Protein AF-A0A1Q7N259-F1 (afdb_monomer)

Foldseek 3Di:
DDQDFPDKDQPPQCVDPQQVQLVVLDPDRDGARMKTFSDDDPFKTWIWGALRDPPRFIKIKMKGFQVVVVVVCCCQVPPVVPDPDDDWHWSDKDDDPDGIIITMTGDDDDDDDDPPPD

Structu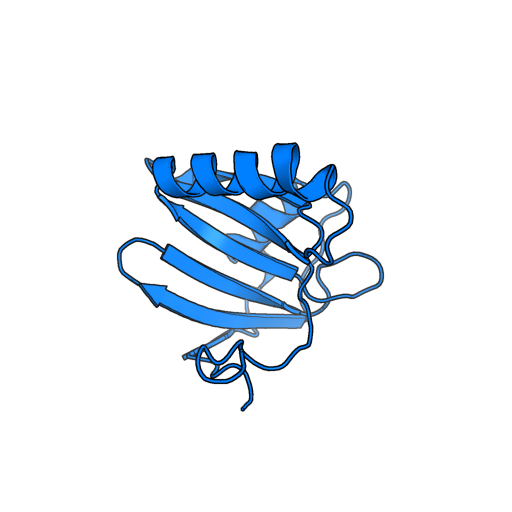re (mmCIF, N/CA/C/O backbone):
data_AF-A0A1Q7N259-F1
#
_entry.id   AF-A0A1Q7N259-F1
#
loop_
_atom_site.group_PDB
_atom_site.id
_atom_site.type_symbol
_atom_site.label_atom_id
_atom_site.label_alt_id
_atom_site.label_comp_id
_atom_site.label_asym_id
_atom_site.label_entity_id
_atom_site.label_seq_id
_atom_site.pdbx_PDB_ins_code
_atom_site.Cartn_x
_atom_site.Cartn_y
_atom_site.Cartn_z
_atom_site.occupancy
_atom_site.B_iso_or_equiv
_atom_site.auth_seq_id
_atom_site.auth_comp_id
_atom_site.auth_asym_id
_atom_site.auth_atom_id
_atom_site.pdbx_PDB_model_num
ATOM 1 N N . MET A 1 1 ? -21.265 8.172 -4.051 1.00 38.56 1 MET A N 1
ATOM 2 C CA . MET A 1 1 ? -20.562 8.549 -5.310 1.00 38.56 1 MET A CA 1
ATOM 3 C C . MET A 1 1 ? -19.358 7.632 -5.467 1.00 38.56 1 MET A C 1
ATOM 5 O O . MET A 1 1 ? -18.629 7.515 -4.489 1.00 38.56 1 MET A O 1
ATOM 9 N N . PRO A 1 2 ? -19.171 6.939 -6.604 1.00 48.59 2 PRO A N 1
ATOM 10 C CA . PRO A 1 2 ? -18.064 5.997 -6.767 1.00 48.59 2 PRO A CA 1
ATOM 11 C C . PRO A 1 2 ? -16.717 6.728 -6.706 1.00 48.59 2 PRO A C 1
ATOM 13 O O . PRO A 1 2 ? -16.615 7.873 -7.154 1.00 48.59 2 PRO A O 1
ATOM 16 N N . GLU A 1 3 ? -15.692 6.072 -6.155 1.00 58.62 3 GLU A N 1
ATOM 17 C CA . GLU A 1 3 ? -14.314 6.566 -6.204 1.00 58.62 3 GLU A CA 1
ATOM 18 C C . GLU A 1 3 ? -13.957 6.895 -7.658 1.00 58.62 3 GLU A C 1
ATOM 20 O O . GLU A 1 3 ? -13.978 6.028 -8.531 1.00 58.62 3 GLU A O 1
ATOM 25 N N . THR A 1 4 ? -13.701 8.170 -7.954 1.00 71.31 4 THR A N 1
ATOM 26 C CA . THR A 1 4 ? -13.427 8.586 -9.330 1.00 71.31 4 THR A CA 1
ATOM 27 C C . THR A 1 4 ? -12.031 8.118 -9.724 1.00 71.31 4 THR A C 1
ATOM 29 O O . THR A 1 4 ? -11.030 8.677 -9.275 1.00 71.31 4 THR A O 1
ATOM 32 N N . ALA A 1 5 ? -11.974 7.090 -10.567 1.00 80.62 5 ALA A N 1
ATOM 33 C CA . ALA A 1 5 ? -10.745 6.624 -11.188 1.00 80.62 5 ALA A CA 1
ATOM 34 C C . ALA A 1 5 ? -10.129 7.743 -12.040 1.00 80.62 5 ALA A C 1
ATOM 36 O O . ALA A 1 5 ? -10.788 8.291 -12.924 1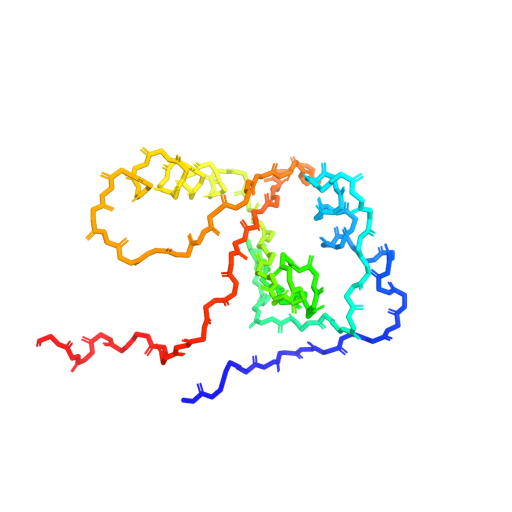.00 80.62 5 ALA A O 1
ATOM 37 N N . LEU A 1 6 ? -8.863 8.078 -11.781 1.00 90.06 6 LEU A N 1
ATOM 38 C CA . LEU A 1 6 ? -8.092 8.997 -12.623 1.00 90.06 6 LEU A CA 1
ATOM 39 C C . LEU A 1 6 ? -7.498 8.273 -13.834 1.00 90.06 6 LEU A C 1
ATOM 41 O O . LEU A 1 6 ? -7.378 8.859 -14.904 1.00 90.06 6 LEU A O 1
ATOM 45 N N . GLU A 1 7 ? -7.110 7.013 -13.647 1.00 94.19 7 GLU A N 1
ATOM 46 C CA . GLU A 1 7 ? -6.464 6.170 -14.650 1.00 94.19 7 GLU A CA 1
ATOM 47 C C . GLU A 1 7 ? -6.674 4.696 -14.279 1.00 94.19 7 GLU A C 1
ATOM 49 O O . GLU A 1 7 ? -6.715 4.360 -13.092 1.00 94.19 7 GLU A O 1
ATOM 54 N N . ILE A 1 8 ? -6.803 3.825 -15.284 1.00 95.56 8 ILE A N 1
ATOM 55 C CA . ILE A 1 8 ? -6.897 2.370 -15.116 1.00 95.56 8 ILE A CA 1
ATOM 56 C C . ILE A 1 8 ? -5.808 1.720 -15.972 1.00 95.56 8 ILE A C 1
ATOM 58 O O . ILE A 1 8 ? -5.779 1.909 -17.188 1.00 95.56 8 ILE A O 1
ATOM 62 N N . VAL A 1 9 ? -4.941 0.934 -15.339 1.00 95.69 9 VAL A N 1
ATOM 63 C CA . VAL A 1 9 ? -3.857 0.178 -15.977 1.00 95.69 9 VAL A CA 1
ATOM 64 C C . VAL A 1 9 ? -4.233 -1.304 -15.994 1.00 95.69 9 VAL A C 1
ATOM 66 O O . VAL A 1 9 ? -4.665 -1.845 -14.975 1.00 95.69 9 VAL A O 1
ATOM 69 N N . ARG A 1 10 ? -4.081 -1.958 -17.154 1.00 95.25 10 ARG A N 1
ATOM 70 C CA . ARG A 1 10 ? -4.424 -3.382 -17.385 1.00 95.25 10 ARG A CA 1
ATOM 71 C C . ARG A 1 10 ? -3.325 -4.189 -18.083 1.00 95.25 10 ARG A C 1
ATOM 73 O O . ARG A 1 10 ? -3.538 -5.334 -18.457 1.00 95.25 10 ARG A O 1
ATOM 80 N N . SER A 1 11 ? -2.162 -3.587 -18.294 1.00 94.19 11 SER A N 1
ATOM 81 C CA . SER A 1 11 ? -1.011 -4.200 -18.959 1.00 94.19 11 SER A CA 1
ATOM 82 C C . SER A 1 11 ? 0.239 -3.987 -18.118 1.00 94.19 11 SER A C 1
ATOM 84 O O . SER A 1 11 ? 0.347 -2.957 -17.452 1.00 94.19 11 SER A O 1
ATOM 86 N N . ASN A 1 12 ? 1.186 -4.925 -18.185 1.00 93.75 12 ASN A N 1
ATOM 87 C CA . ASN A 1 12 ? 2.454 -4.889 -17.444 1.00 93.75 12 ASN A CA 1
ATOM 88 C C . ASN A 1 12 ? 2.248 -4.697 -15.928 1.00 93.75 12 ASN A C 1
ATOM 90 O O . ASN A 1 12 ? 2.961 -3.935 -15.276 1.00 93.75 12 ASN A O 1
ATOM 94 N N . LEU A 1 13 ? 1.231 -5.360 -15.364 1.00 96.44 13 LEU A N 1
ATOM 95 C CA . LEU A 1 13 ? 0.817 -5.160 -13.974 1.00 96.44 13 LEU A CA 1
ATOM 96 C C . LEU A 1 13 ? 1.877 -5.668 -12.997 1.00 96.44 13 LEU A C 1
ATOM 98 O O . LEU A 1 13 ? 2.190 -4.968 -12.034 1.00 96.44 13 LEU A O 1
ATOM 102 N N . ALA A 1 14 ? 2.491 -6.818 -13.285 1.00 94.81 14 ALA A N 1
ATOM 103 C CA . ALA A 1 14 ? 3.606 -7.358 -12.507 1.00 94.81 14 ALA A CA 1
ATOM 104 C C . ALA A 1 14 ? 4.807 -6.396 -12.373 1.00 94.81 14 ALA A C 1
ATOM 106 O O . ALA A 1 14 ? 5.502 -6.424 -11.358 1.00 94.81 14 ALA A O 1
ATOM 107 N N . GLU A 1 15 ? 5.041 -5.528 -13.362 1.00 95.75 15 GLU A N 1
ATOM 108 C CA . GLU A 1 15 ? 6.155 -4.568 -13.373 1.00 95.75 15 GLU A CA 1
ATOM 109 C C . GLU A 1 15 ? 5.799 -3.233 -12.702 1.00 95.75 15 GLU A C 1
ATOM 111 O O . GLU A 1 15 ? 6.672 -2.396 -12.457 1.00 95.75 15 GLU A O 1
ATOM 116 N N . HIS A 1 16 ? 4.522 -3.010 -12.380 1.00 96.88 16 HIS A N 1
ATOM 117 C CA . HIS A 1 16 ? 4.088 -1.751 -11.797 1.00 96.88 16 HIS A CA 1
ATOM 118 C C . HIS A 1 16 ? 4.695 -1.563 -10.390 1.00 96.88 16 HIS A C 1
ATOM 120 O O . HIS A 1 16 ? 4.568 -2.457 -9.545 1.00 96.88 16 HIS A O 1
ATOM 126 N N . PRO A 1 17 ? 5.270 -0.388 -10.053 1.00 96.50 17 PRO A N 1
ATOM 127 C CA . PRO A 1 17 ? 5.959 -0.175 -8.775 1.00 96.50 17 PRO A CA 1
ATOM 128 C C . PRO A 1 17 ? 5.123 -0.506 -7.531 1.00 96.50 17 PRO A C 1
ATOM 130 O O . PRO A 1 17 ? 5.641 -1.064 -6.568 1.00 96.50 17 PRO A O 1
ATOM 133 N N . ALA A 1 18 ? 3.816 -0.219 -7.561 1.00 97.06 18 ALA A N 1
ATOM 134 C CA . ALA A 1 18 ? 2.910 -0.560 -6.460 1.00 97.06 18 ALA A CA 1
ATOM 135 C C . ALA A 1 18 ? 2.770 -2.080 -6.245 1.00 97.06 18 ALA A C 1
ATOM 137 O O . ALA A 1 18 ? 2.669 -2.523 -5.103 1.00 97.06 18 ALA A O 1
ATOM 138 N N . VAL A 1 19 ? 2.789 -2.871 -7.325 1.00 97.69 19 VAL A N 1
ATOM 139 C CA . VAL A 1 19 ? 2.687 -4.340 -7.282 1.00 97.69 19 VAL A CA 1
ATOM 140 C C . VAL A 1 19 ? 4.001 -4.942 -6.810 1.00 97.69 19 VAL A C 1
ATOM 142 O O . VAL A 1 19 ? 4.008 -5.766 -5.899 1.00 97.69 19 VAL A O 1
ATOM 145 N N . LEU A 1 20 ? 5.126 -4.461 -7.346 1.00 97.25 20 LEU A N 1
ATOM 146 C CA . LEU A 1 20 ? 6.456 -4.853 -6.881 1.00 97.25 20 LEU A CA 1
ATOM 147 C C . LEU A 1 20 ? 6.633 -4.576 -5.383 1.00 97.25 20 LEU A C 1
ATOM 149 O O . LEU A 1 20 ? 7.135 -5.426 -4.649 1.00 97.25 20 LEU A O 1
ATOM 153 N N . ALA A 1 21 ? 6.197 -3.405 -4.915 1.00 97.69 21 ALA A N 1
ATOM 154 C CA . ALA A 1 21 ? 6.247 -3.055 -3.503 1.00 97.69 21 ALA A CA 1
ATOM 155 C C . ALA A 1 21 ? 5.301 -3.926 -2.660 1.00 97.69 21 ALA A C 1
ATOM 157 O O . ALA A 1 21 ? 5.719 -4.408 -1.611 1.00 97.69 21 ALA A O 1
ATOM 158 N N . TRP A 1 22 ? 4.073 -4.193 -3.118 1.00 97.81 22 TRP A N 1
ATOM 159 C CA . TRP A 1 22 ? 3.141 -5.073 -2.404 1.00 97.81 22 TRP A CA 1
ATOM 160 C C . TRP A 1 22 ? 3.702 -6.486 -2.231 1.00 97.81 22 TRP A C 1
ATOM 162 O O . TRP A 1 22 ? 3.705 -7.033 -1.127 1.00 97.81 22 TRP A O 1
ATOM 172 N N . ASN A 1 23 ? 4.265 -7.040 -3.303 1.00 96.69 23 ASN A N 1
ATOM 173 C CA . ASN A 1 23 ? 4.822 -8.387 -3.316 1.00 96.69 23 ASN A CA 1
ATOM 174 C C . ASN A 1 23 ? 6.028 -8.555 -2.379 1.00 96.69 23 ASN A C 1
ATOM 176 O O . ASN A 1 23 ? 6.322 -9.677 -1.986 1.00 96.69 23 ASN A O 1
ATOM 180 N N . ARG A 1 24 ? 6.683 -7.469 -1.941 1.00 96.50 24 ARG A N 1
ATOM 181 C CA . ARG A 1 24 ? 7.721 -7.530 -0.894 1.00 96.50 24 ARG A CA 1
ATOM 182 C C . ARG A 1 24 ? 7.164 -7.818 0.505 1.00 96.50 24 ARG A C 1
ATOM 184 O O . ARG A 1 24 ? 7.924 -8.266 1.357 1.00 96.50 24 ARG A O 1
ATOM 191 N N . LEU A 1 25 ? 5.880 -7.547 0.759 1.00 93.69 25 LEU A N 1
ATOM 192 C CA . LEU A 1 25 ? 5.213 -7.881 2.028 1.00 93.69 25 LEU A CA 1
ATOM 193 C C . LEU A 1 25 ? 4.599 -9.283 2.019 1.00 93.69 25 LEU A C 1
ATOM 195 O O . LEU A 1 25 ? 4.346 -9.852 3.081 1.00 93.69 25 LEU A O 1
ATOM 199 N N . GLN A 1 26 ? 4.340 -9.830 0.834 1.00 89.75 26 GLN A N 1
ATOM 200 C CA . GLN A 1 26 ? 3.674 -11.115 0.672 1.00 89.75 26 GLN A CA 1
ATOM 201 C C . GLN A 1 26 ? 4.675 -12.269 0.604 1.00 89.75 26 GLN A C 1
ATOM 203 O O . GLN A 1 26 ? 5.813 -12.123 0.168 1.00 89.75 26 GLN A O 1
ATOM 208 N N . ARG A 1 27 ? 4.231 -13.461 1.019 1.00 86.50 27 ARG A N 1
ATOM 209 C CA . ARG A 1 27 ? 5.023 -14.696 0.861 1.00 86.50 27 ARG A CA 1
ATOM 210 C C . ARG A 1 27 ? 5.055 -15.186 -0.583 1.00 86.50 27 ARG A C 1
ATOM 212 O O . ARG A 1 27 ? 6.008 -15.846 -0.980 1.00 86.50 27 ARG A O 1
ATOM 219 N N . LEU A 1 28 ? 3.991 -14.909 -1.330 1.00 88.12 28 LEU A N 1
ATOM 220 C CA . LEU A 1 28 ? 3.823 -15.286 -2.726 1.00 88.12 28 LEU A CA 1
ATOM 221 C C . LEU A 1 28 ? 3.509 -14.026 -3.520 1.00 88.12 28 LEU A C 1
ATOM 223 O O . LEU A 1 28 ? 2.713 -13.202 -3.071 1.00 88.12 28 LEU A O 1
ATOM 227 N N . ALA A 1 29 ? 4.136 -13.890 -4.685 1.00 91.00 29 ALA A N 1
ATOM 228 C CA . ALA A 1 29 ? 3.833 -12.796 -5.590 1.00 91.00 29 ALA A CA 1
ATOM 229 C C . ALA A 1 29 ? 2.400 -12.942 -6.117 1.00 91.00 29 ALA A C 1
ATOM 231 O O . ALA A 1 29 ? 1.996 -14.027 -6.539 1.00 91.00 29 ALA A O 1
ATOM 232 N N . VAL A 1 30 ? 1.655 -11.842 -6.097 1.00 93.12 30 VAL A N 1
ATOM 233 C CA . VAL A 1 30 ? 0.302 -11.743 -6.639 1.00 93.12 30 VAL A CA 1
ATOM 234 C C . VAL A 1 30 ? 0.300 -10.655 -7.702 1.00 93.12 30 VAL A C 1
ATOM 236 O O . VAL A 1 30 ? 0.813 -9.553 -7.487 1.00 93.12 30 VAL A O 1
ATOM 239 N N . GLU A 1 31 ? -0.261 -10.975 -8.863 1.00 94.75 31 GLU A N 1
ATOM 240 C CA . GLU A 1 31 ? -0.516 -10.005 -9.920 1.00 94.75 31 GLU A CA 1
ATOM 241 C C . GLU A 1 31 ? -1.994 -9.592 -9.860 1.00 94.75 31 GLU A C 1
ATOM 243 O O . GLU A 1 31 ? -2.860 -10.471 -9.866 1.00 94.75 31 GLU A O 1
ATOM 248 N N . PRO A 1 32 ? -2.307 -8.287 -9.751 1.00 96.75 32 PRO A N 1
ATOM 249 C CA . PRO A 1 32 ? -3.689 -7.824 -9.763 1.00 96.75 32 PRO A CA 1
ATOM 250 C C . PRO A 1 32 ? -4.325 -7.984 -11.147 1.00 96.75 32 PRO A C 1
ATOM 252 O O . PRO A 1 32 ? -3.621 -8.048 -12.151 1.00 96.75 32 PRO A O 1
ATOM 255 N N . SER A 1 33 ? -5.657 -7.955 -11.224 1.00 97.12 33 SER A N 1
ATOM 256 C CA . SER A 1 33 ? -6.382 -7.926 -12.509 1.00 97.12 33 SER A CA 1
ATOM 257 C C . SER A 1 33 ? -6.398 -6.533 -13.157 1.00 97.12 33 SER A C 1
ATOM 259 O O . SER A 1 33 ? -6.417 -6.396 -14.381 1.00 97.12 33 SER A O 1
ATOM 261 N N . GLU A 1 34 ? -6.363 -5.482 -12.337 1.00 97.12 34 GLU A N 1
ATOM 262 C CA . GLU A 1 34 ? -6.225 -4.090 -12.758 1.00 97.12 34 GLU A CA 1
ATOM 263 C C . GLU A 1 34 ? -5.621 -3.231 -11.642 1.00 97.12 34 GLU A C 1
ATOM 265 O O . GLU A 1 34 ? -5.703 -3.546 -10.449 1.00 97.12 34 GLU A O 1
ATOM 270 N N . ILE A 1 35 ? -5.042 -2.099 -12.037 1.00 97.81 35 ILE A N 1
ATOM 271 C CA . ILE A 1 35 ? -4.573 -1.065 -11.116 1.00 97.81 35 ILE A CA 1
ATOM 272 C C . ILE A 1 35 ? -5.331 0.217 -11.422 1.00 97.81 35 ILE A C 1
ATOM 274 O O . ILE A 1 35 ? -5.287 0.720 -12.543 1.00 97.81 35 ILE A O 1
ATOM 278 N N . VAL A 1 36 ? -6.003 0.772 -10.418 1.00 96.81 36 VAL A N 1
ATOM 279 C CA . VAL A 1 36 ? -6.738 2.034 -10.547 1.00 96.81 36 V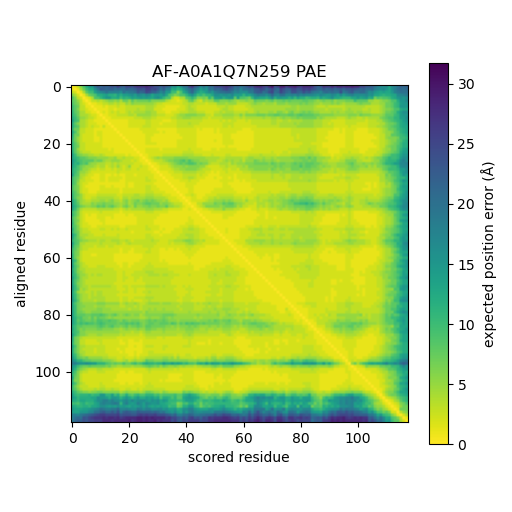AL A CA 1
ATOM 280 C C . VAL A 1 36 ? -6.001 3.126 -9.789 1.00 96.81 36 VAL A C 1
ATOM 282 O O . VAL A 1 36 ? -5.777 3.010 -8.585 1.00 96.81 36 VAL A O 1
ATOM 285 N N . VAL A 1 37 ? -5.646 4.218 -10.463 1.00 96.38 37 VAL A N 1
ATOM 286 C CA . VAL A 1 37 ? -5.112 5.414 -9.804 1.00 96.38 37 VAL A CA 1
ATOM 287 C C . VAL A 1 37 ? -6.287 6.200 -9.230 1.00 96.38 37 VAL A C 1
ATOM 289 O O . VAL A 1 37 ? -7.048 6.829 -9.962 1.00 96.38 37 VAL A O 1
ATOM 292 N N . LEU A 1 38 ? -6.437 6.181 -7.907 1.00 94.38 38 LEU A N 1
ATOM 293 C CA . LEU A 1 38 ? -7.520 6.880 -7.208 1.00 94.38 38 LEU A CA 1
ATOM 294 C C . LEU A 1 38 ? -7.173 8.346 -6.937 1.00 94.38 38 LEU A C 1
ATOM 296 O O . LEU A 1 38 ? -8.028 9.229 -6.927 1.00 94.38 38 LEU A O 1
ATOM 300 N N . LYS A 1 39 ? -5.892 8.631 -6.685 1.00 93.31 39 LYS A N 1
ATOM 301 C CA . LYS A 1 39 ? -5.426 9.986 -6.381 1.00 93.31 39 LYS A CA 1
ATOM 302 C C . LYS A 1 39 ? -3.989 10.165 -6.820 1.00 93.31 39 LYS A C 1
ATOM 304 O O . LYS A 1 39 ? -3.146 9.359 -6.463 1.00 93.31 39 LYS A O 1
ATOM 309 N N . LYS A 1 40 ? -3.696 11.277 -7.494 1.00 93.50 40 LYS A N 1
ATOM 310 C CA . LYS A 1 40 ? -2.334 11.694 -7.856 1.00 93.50 40 LYS A CA 1
ATOM 311 C C . LYS A 1 40 ? -2.102 13.132 -7.397 1.00 93.50 40 LYS A C 1
ATOM 313 O O . LYS A 1 40 ? -2.858 14.042 -7.756 1.00 93.50 40 LYS A O 1
ATOM 318 N N . ARG A 1 41 ? -1.120 13.336 -6.519 1.00 90.25 41 ARG A N 1
ATOM 319 C CA . ARG A 1 41 ? -0.702 14.636 -5.965 1.00 90.25 41 ARG A CA 1
ATOM 320 C C . ARG A 1 41 ? 0.821 14.665 -5.855 1.00 90.25 41 ARG A C 1
ATOM 322 O O . ARG A 1 41 ? 1.457 13.627 -5.759 1.00 90.25 41 ARG A O 1
ATOM 329 N N . ILE A 1 42 ? 1.392 15.867 -5.763 1.00 86.88 42 ILE A N 1
ATOM 330 C CA . ILE A 1 42 ? 2.851 16.077 -5.672 1.00 86.88 42 ILE A CA 1
ATOM 331 C C . ILE A 1 42 ? 3.489 15.283 -4.519 1.00 86.88 42 ILE A C 1
ATOM 333 O O . ILE A 1 42 ? 4.599 14.782 -4.645 1.00 86.88 42 ILE A O 1
ATOM 337 N N . LYS A 1 43 ? 2.801 15.181 -3.375 1.00 89.19 43 LYS A N 1
ATOM 338 C CA . LYS A 1 43 ? 3.334 14.538 -2.160 1.00 89.19 43 LYS A CA 1
ATOM 339 C C . LYS A 1 43 ? 2.777 13.136 -1.906 1.00 89.19 43 LYS A C 1
ATOM 341 O O . LYS A 1 43 ? 3.202 12.499 -0.942 1.00 89.19 43 LYS A O 1
ATOM 346 N N . SER A 1 44 ? 1.800 12.692 -2.698 1.00 93.94 44 SER A N 1
ATOM 347 C CA . SER A 1 44 ? 1.200 11.372 -2.529 1.00 93.94 44 SER A CA 1
ATOM 348 C C . SER A 1 44 ? 0.400 10.895 -3.736 1.00 93.94 44 SER A C 1
ATOM 350 O O . SER A 1 44 ? -0.342 11.661 -4.355 1.00 93.94 44 SER A O 1
ATOM 352 N N . THR A 1 45 ? 0.475 9.595 -3.990 1.00 96.50 45 THR A N 1
ATOM 353 C CA . THR A 1 45 ? -0.345 8.885 -4.971 1.00 96.50 45 THR A CA 1
ATOM 354 C C . THR A 1 45 ? -1.010 7.691 -4.292 1.00 96.50 45 THR A C 1
ATOM 356 O O . THR A 1 45 ? -0.407 7.053 -3.433 1.00 96.50 45 THR A O 1
ATOM 359 N N . VAL A 1 46 ? -2.268 7.419 -4.628 1.00 97.12 46 VAL A N 1
ATOM 360 C CA . VAL A 1 46 ? -3.052 6.302 -4.090 1.00 97.12 46 VAL A CA 1
ATOM 361 C C . VAL A 1 46 ? -3.538 5.452 -5.252 1.00 97.12 46 VAL A C 1
ATOM 363 O O . VAL A 1 46 ? -4.123 5.979 -6.203 1.00 97.12 46 VAL A O 1
ATOM 366 N N . TYR A 1 47 ? -3.307 4.153 -5.138 1.00 97.44 47 TYR A N 1
ATOM 367 C CA . TYR A 1 47 ? -3.677 3.131 -6.099 1.00 97.44 47 TYR A CA 1
ATOM 368 C C . TYR A 1 47 ? -4.594 2.108 -5.433 1.00 97.44 47 TYR A C 1
ATOM 370 O O . TYR A 1 47 ? -4.427 1.799 -4.253 1.00 97.44 47 TYR A O 1
ATOM 378 N N . ARG A 1 48 ? -5.506 1.538 -6.213 1.00 97.38 48 ARG A N 1
ATOM 379 C CA . ARG A 1 48 ? -6.228 0.313 -5.880 1.00 97.38 48 ARG A CA 1
ATOM 380 C C . ARG A 1 48 ? -5.671 -0.820 -6.730 1.00 97.38 48 ARG A C 1
ATOM 382 O O . ARG A 1 48 ? -5.668 -0.701 -7.952 1.00 97.38 48 ARG A O 1
ATOM 389 N N . LEU A 1 49 ? -5.212 -1.891 -6.094 1.00 97.50 49 LEU A N 1
ATOM 390 C CA . LEU A 1 49 ? -4.769 -3.123 -6.747 1.00 97.50 49 LEU A CA 1
ATOM 391 C C . LEU A 1 49 ? -5.913 -4.135 -6.641 1.00 97.50 49 LEU A C 1
ATOM 393 O O . LEU A 1 49 ? -6.206 -4.606 -5.539 1.00 97.50 49 LEU A O 1
ATOM 397 N N . ALA A 1 50 ? -6.601 -4.411 -7.748 1.00 96.81 50 ALA A N 1
ATOM 398 C CA . ALA A 1 50 ? -7.723 -5.346 -7.749 1.00 96.81 50 ALA A CA 1
ATOM 399 C C . ALA A 1 50 ? -7.230 -6.783 -7.535 1.00 96.81 50 ALA A C 1
ATOM 401 O O . ALA A 1 50 ? -6.219 -7.179 -8.107 1.00 96.81 50 ALA A O 1
ATOM 402 N N . ASP A 1 51 ? -7.933 -7.544 -6.697 1.00 95.31 51 ASP A N 1
ATOM 403 C CA . ASP A 1 51 ? -7.687 -8.970 -6.433 1.00 95.31 51 ASP A CA 1
ATOM 404 C C . ASP A 1 51 ? -6.297 -9.327 -5.860 1.00 95.31 51 ASP A C 1
ATOM 406 O O . ASP A 1 51 ? -5.925 -10.496 -5.788 1.00 95.31 51 ASP A O 1
ATOM 410 N N . ALA A 1 52 ? -5.524 -8.331 -5.414 1.00 95.81 52 ALA A N 1
ATOM 411 C CA . ALA A 1 52 ? -4.156 -8.518 -4.923 1.00 95.81 52 ALA A CA 1
ATOM 412 C C . ALA A 1 52 ? -4.065 -8.938 -3.444 1.00 95.81 52 ALA A C 1
ATOM 414 O O . ALA A 1 52 ? -2.983 -9.265 -2.951 1.00 95.81 52 ALA A O 1
ATOM 415 N N . GLY A 1 53 ? -5.171 -8.846 -2.710 1.00 93.94 53 GLY A N 1
ATOM 416 C CA . GLY A 1 53 ? -5.248 -9.041 -1.270 1.00 93.94 53 GLY A CA 1
ATOM 417 C C . GLY A 1 53 ? -5.666 -10.450 -0.851 1.00 93.94 53 GLY A C 1
ATOM 418 O O . GLY A 1 53 ? -6.000 -11.297 -1.685 1.00 93.94 53 GLY A O 1
ATOM 419 N N . PRO A 1 54 ? -5.692 -10.723 0.467 1.00 91.88 54 PRO A N 1
ATOM 420 C CA . PRO A 1 54 ? -6.165 -11.997 0.999 1.00 91.88 54 PRO A CA 1
ATOM 421 C C . PRO A 1 54 ? -7.563 -12.349 0.475 1.00 91.88 54 PRO A C 1
ATOM 423 O O . PRO A 1 54 ? -8.464 -11.509 0.483 1.00 91.88 54 PRO A O 1
ATOM 426 N N . GLY A 1 55 ? -7.740 -13.586 0.004 1.00 91.25 55 GLY A N 1
ATOM 427 C CA . GLY A 1 55 ? -9.019 -14.054 -0.541 1.00 91.25 55 GLY A CA 1
ATOM 428 C C . GLY A 1 55 ? -9.454 -13.377 -1.847 1.00 91.25 55 GLY A C 1
ATOM 429 O O . GLY A 1 55 ? -10.638 -13.424 -2.161 1.00 91.25 55 GLY A O 1
ATOM 430 N N . GLY A 1 56 ? -8.539 -12.733 -2.582 1.00 92.19 56 GLY A N 1
ATOM 431 C CA . GLY A 1 56 ? -8.874 -11.984 -3.799 1.00 92.19 56 GLY A CA 1
ATOM 432 C C . GLY A 1 56 ? -9.530 -10.631 -3.514 1.00 92.19 56 GLY A C 1
ATOM 433 O O . GLY A 1 56 ? -10.218 -10.083 -4.363 1.00 92.19 56 GLY A O 1
ATOM 434 N N . SER A 1 57 ? -9.352 -10.085 -2.309 1.00 94.00 57 SER A N 1
ATOM 435 C CA . SER A 1 57 ? -9.787 -8.720 -1.994 1.00 94.00 57 SER A CA 1
ATOM 436 C C . SER A 1 57 ? -8.909 -7.675 -2.691 1.00 94.00 57 SER A C 1
ATOM 438 O O . SER A 1 57 ? -7.762 -7.936 -3.054 1.00 94.00 57 SER A O 1
ATOM 440 N N . ALA A 1 58 ? -9.428 -6.460 -2.870 1.00 95.94 58 ALA A N 1
ATOM 441 C CA . ALA A 1 58 ? -8.624 -5.347 -3.361 1.00 95.94 58 ALA A CA 1
ATOM 442 C C . ALA A 1 58 ? -7.740 -4.753 -2.248 1.00 95.94 58 ALA A C 1
ATOM 444 O O . ALA A 1 58 ? -8.094 -4.761 -1.067 1.00 95.94 58 ALA A O 1
ATOM 445 N N . ILE A 1 59 ? -6.607 -4.173 -2.646 1.00 96.88 59 ILE A N 1
ATOM 446 C CA . ILE A 1 59 ? -5.652 -3.504 -1.752 1.00 96.88 59 ILE A CA 1
ATOM 447 C C . ILE A 1 59 ? -5.547 -2.028 -2.117 1.00 96.88 59 ILE A C 1
ATOM 449 O O . ILE A 1 59 ? -5.468 -1.679 -3.295 1.00 96.88 59 ILE A O 1
ATOM 453 N N . ILE A 1 60 ? -5.479 -1.160 -1.109 1.00 97.75 60 ILE A N 1
ATOM 454 C CA . ILE A 1 60 ? -5.101 0.242 -1.290 1.00 97.75 60 ILE A CA 1
ATOM 455 C C . ILE A 1 60 ? -3.601 0.380 -1.059 1.00 97.75 60 ILE A C 1
ATOM 457 O O . ILE A 1 60 ? -3.109 0.183 0.051 1.00 97.75 60 ILE A O 1
ATOM 461 N N . ALA A 1 61 ? -2.881 0.761 -2.109 1.00 98.12 61 ALA A N 1
ATOM 462 C CA . ALA A 1 61 ? -1.467 1.094 -2.052 1.00 98.12 61 ALA A CA 1
ATOM 463 C C . ALA A 1 61 ? -1.304 2.614 -2.074 1.00 98.12 61 ALA A C 1
ATOM 465 O O . ALA A 1 61 ? -1.732 3.296 -3.006 1.00 98.12 61 ALA A O 1
ATOM 466 N N . LYS A 1 62 ? -0.655 3.166 -1.055 1.00 97.94 62 LYS A N 1
ATOM 467 C CA . LYS A 1 62 ? -0.373 4.594 -0.958 1.00 97.94 62 LYS A CA 1
ATOM 468 C C . LYS A 1 62 ? 1.124 4.828 -1.009 1.00 97.94 62 LYS A C 1
ATOM 470 O O . LYS A 1 62 ? 1.858 4.318 -0.176 1.00 97.94 62 LYS A O 1
ATOM 475 N N . TYR A 1 63 ? 1.546 5.648 -1.960 1.00 97.81 63 TYR A N 1
ATOM 476 C CA . TYR A 1 63 ? 2.910 6.134 -2.088 1.00 97.81 63 TYR A CA 1
ATOM 477 C C . TYR A 1 63 ? 2.964 7.575 -1.601 1.00 97.81 63 TYR A C 1
ATOM 479 O O . TYR A 1 63 ? 2.285 8.434 -2.167 1.00 97.81 63 TYR A O 1
ATOM 487 N N . CYS A 1 64 ? 3.705 7.873 -0.538 1.00 97.06 64 CYS A N 1
ATOM 488 C CA . CYS A 1 64 ? 3.787 9.234 -0.005 1.00 97.06 64 CYS A CA 1
ATOM 489 C C . CYS A 1 64 ? 5.135 9.515 0.656 1.00 97.06 64 CYS A C 1
ATOM 491 O O . CYS A 1 64 ? 5.931 8.611 0.886 1.00 97.06 64 CYS A O 1
ATOM 493 N N . ARG A 1 65 ? 5.401 10.792 0.950 1.00 96.56 65 ARG A N 1
ATOM 494 C CA . ARG A 1 65 ? 6.641 11.188 1.627 1.00 96.56 65 ARG A CA 1
ATOM 495 C C . ARG A 1 65 ? 6.791 10.477 2.974 1.00 96.56 65 ARG A C 1
ATOM 497 O O . ARG A 1 65 ? 5.845 10.448 3.760 1.00 96.56 65 ARG A O 1
ATOM 504 N N . ARG A 1 66 ? 8.001 10.019 3.280 1.00 95.69 66 ARG A N 1
ATOM 505 C CA . ARG A 1 66 ? 8.391 9.264 4.476 1.00 95.69 66 ARG A CA 1
ATOM 506 C C . ARG A 1 66 ? 7.916 9.874 5.790 1.00 95.69 66 ARG A C 1
ATOM 508 O O . ARG A 1 66 ? 7.383 9.127 6.604 1.00 95.69 66 ARG A O 1
ATOM 515 N N . PRO A 1 67 ? 7.986 11.203 6.019 1.00 95.50 67 PRO A N 1
ATOM 516 C CA . PRO A 1 67 ? 7.381 11.776 7.214 1.00 95.50 67 PRO A CA 1
ATOM 517 C C . PRO A 1 67 ? 5.882 11.472 7.304 1.00 95.50 67 PRO A C 1
ATOM 519 O O . PRO A 1 67 ? 5.419 11.048 8.352 1.00 95.50 67 PRO A O 1
ATOM 522 N N . VAL A 1 68 ? 5.119 11.609 6.216 1.00 94.62 68 VAL A N 1
ATOM 523 C CA . VAL A 1 68 ? 3.677 11.293 6.194 1.00 94.62 68 VAL A CA 1
ATOM 524 C C . VAL A 1 68 ? 3.442 9.796 6.407 1.00 94.62 68 VAL A C 1
ATOM 526 O O . VAL A 1 68 ? 2.589 9.423 7.209 1.00 94.62 68 VAL A O 1
ATOM 529 N N . ALA A 1 69 ? 4.231 8.950 5.743 1.00 95.94 69 ALA A N 1
ATOM 530 C CA . ALA A 1 69 ? 4.166 7.501 5.901 1.00 95.94 69 ALA A CA 1
ATOM 531 C C . ALA A 1 69 ? 4.416 7.061 7.349 1.00 95.94 69 ALA A C 1
ATOM 533 O O . ALA A 1 69 ? 3.688 6.227 7.879 1.00 95.94 69 ALA A O 1
ATOM 534 N N . LEU A 1 70 ? 5.403 7.664 8.016 1.00 96.12 70 LEU A N 1
ATOM 535 C CA . LEU A 1 70 ? 5.729 7.372 9.408 1.00 96.12 70 LEU A CA 1
ATOM 536 C C . LEU A 1 70 ? 4.560 7.690 10.347 1.00 96.12 70 LEU A C 1
ATOM 538 O O . LEU A 1 70 ? 4.242 6.869 11.205 1.00 96.12 70 LEU A O 1
ATOM 542 N N . HIS A 1 71 ? 3.901 8.840 10.165 1.00 96.31 71 HIS A N 1
ATOM 543 C CA . HIS A 1 71 ? 2.727 9.196 10.967 1.00 96.31 71 HIS A CA 1
ATOM 544 C C . HIS A 1 71 ? 1.597 8.178 10.770 1.00 96.31 71 HIS A C 1
ATOM 546 O O . HIS A 1 71 ? 1.034 7.691 11.746 1.00 96.31 71 HIS A O 1
ATOM 552 N N . GLU A 1 72 ? 1.285 7.813 9.524 1.00 95.88 72 GLU A N 1
ATOM 553 C CA . GLU A 1 72 ? 0.214 6.850 9.240 1.00 95.88 72 GLU A CA 1
ATOM 554 C C . GLU A 1 72 ? 0.542 5.442 9.739 1.00 95.88 72 GLU A C 1
ATOM 556 O O . GLU A 1 72 ? -0.332 4.785 10.300 1.00 95.88 72 GLU A O 1
ATOM 561 N N . ARG A 1 73 ? 1.801 5.004 9.629 1.00 96.12 73 ARG A N 1
ATOM 562 C CA . ARG A 1 73 ? 2.262 3.730 10.193 1.00 96.12 73 ARG A CA 1
ATOM 563 C C . ARG A 1 73 ? 2.024 3.663 11.701 1.00 96.12 73 ARG A C 1
ATOM 565 O O . ARG A 1 73 ? 1.541 2.644 12.177 1.00 96.12 73 ARG A O 1
ATOM 572 N N . ILE A 1 74 ? 2.325 4.734 12.439 1.00 96.38 74 ILE A N 1
ATOM 573 C CA . ILE A 1 74 ? 2.076 4.798 13.890 1.00 96.38 74 ILE A CA 1
ATOM 574 C C . ILE A 1 74 ? 0.568 4.777 14.165 1.00 96.38 74 ILE A C 1
ATOM 576 O O . ILE A 1 74 ? 0.092 3.989 14.981 1.00 96.38 74 ILE A O 1
ATOM 580 N N . VAL A 1 75 ? -0.205 5.604 13.455 1.00 95.69 75 VAL A N 1
ATOM 581 C CA . VAL A 1 75 ? -1.659 5.694 13.648 1.00 95.69 75 VAL A CA 1
ATOM 582 C C . VAL A 1 75 ? -2.333 4.346 13.409 1.00 95.69 75 VAL A C 1
ATOM 584 O O . VAL A 1 75 ? -3.032 3.866 14.294 1.00 95.69 75 VAL A O 1
ATOM 587 N N . TYR A 1 76 ? -2.115 3.708 12.261 1.00 94.56 76 TYR A N 1
ATOM 588 C CA . TYR A 1 76 ? -2.797 2.456 11.930 1.00 94.56 76 TYR A CA 1
ATOM 589 C C . TYR A 1 76 ? -2.158 1.226 12.581 1.00 94.56 76 TYR A C 1
ATOM 591 O O . TYR A 1 76 ? -2.869 0.337 13.041 1.00 94.56 76 TYR A O 1
ATOM 599 N N . GLY A 1 77 ? -0.827 1.174 12.638 1.00 91.31 77 GLY A N 1
ATOM 600 C CA . GLY A 1 77 ? -0.091 0.006 13.118 1.00 91.31 77 GLY A CA 1
ATOM 601 C C . GLY A 1 77 ? 0.033 -0.088 14.636 1.00 91.31 77 GLY A C 1
ATOM 602 O O . GLY A 1 77 ? 0.169 -1.194 15.152 1.00 91.31 77 GLY A O 1
ATOM 603 N N . GLU A 1 78 ? -0.020 1.033 15.363 1.00 93.00 78 GLU A N 1
ATOM 604 C CA . GLU A 1 78 ? 0.270 1.047 16.806 1.00 93.00 78 GLU A CA 1
ATOM 605 C C . GLU A 1 78 ? -0.857 1.613 17.673 1.00 93.00 78 GLU A C 1
ATOM 607 O O . GLU A 1 78 ? -0.974 1.204 18.835 1.00 93.00 78 GLU A O 1
ATOM 612 N N . LEU A 1 79 ? -1.652 2.551 17.145 1.00 93.19 79 LEU A N 1
ATOM 613 C CA . LEU A 1 79 ? -2.721 3.219 17.893 1.00 93.19 79 LEU A CA 1
ATOM 614 C C . LEU A 1 79 ? -4.091 2.608 17.589 1.00 93.19 79 LEU A C 1
ATOM 616 O O . LEU A 1 79 ? -4.714 2.020 18.469 1.00 93.19 79 LEU A O 1
ATOM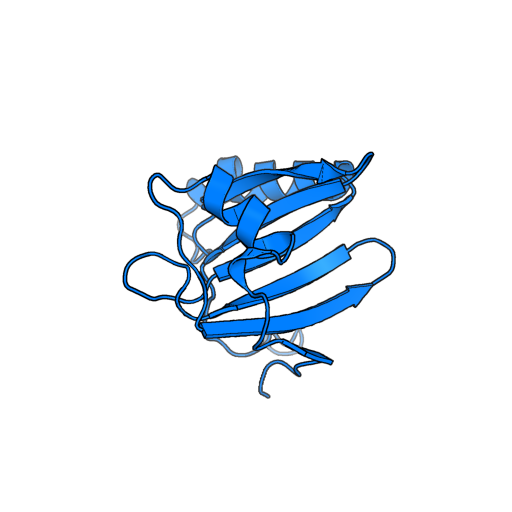 620 N N . LEU A 1 80 ? -4.555 2.724 16.343 1.00 91.81 80 LEU A N 1
ATOM 621 C CA . LEU A 1 80 ? -5.894 2.306 15.927 1.00 91.81 80 LEU A CA 1
ATOM 622 C C . LEU A 1 80 ? -6.109 0.798 16.062 1.00 91.81 80 LEU A C 1
ATOM 624 O O . LEU A 1 80 ? -7.202 0.385 16.434 1.00 91.81 80 LEU A O 1
ATOM 628 N N . CYS A 1 81 ? -5.065 -0.014 15.873 1.00 87.88 81 CYS A N 1
ATOM 629 C CA . CYS A 1 81 ? -5.134 -1.465 16.062 1.00 87.88 81 CYS A CA 1
ATOM 630 C C . CYS A 1 81 ? -5.487 -1.896 17.502 1.00 87.88 81 CYS A C 1
ATOM 632 O O . CYS A 1 81 ? -5.839 -3.053 17.721 1.00 87.88 81 CYS A O 1
ATOM 634 N N . LYS A 1 82 ? -5.396 -0.987 18.486 1.00 89.81 82 LYS A N 1
ATOM 635 C CA . LYS A 1 82 ? -5.710 -1.238 19.905 1.00 89.81 82 LYS A CA 1
ATOM 636 C C . LYS A 1 82 ? -7.046 -0.642 20.346 1.00 89.81 82 LYS A C 1
ATOM 638 O O . LYS A 1 82 ? -7.439 -0.824 21.497 1.00 89.81 82 LYS A O 1
ATOM 643 N N . LEU A 1 83 ? -7.721 0.107 19.477 1.00 91.06 83 LEU A N 1
ATOM 644 C CA . LEU A 1 83 ? -8.976 0.778 19.795 1.00 91.06 83 LEU A CA 1
ATOM 645 C C . LEU A 1 83 ? -10.158 -0.012 19.210 1.00 91.06 83 LEU A C 1
ATOM 647 O O . LEU A 1 83 ? -10.039 -0.556 18.114 1.00 91.06 83 LEU A O 1
ATOM 651 N N . PRO A 1 8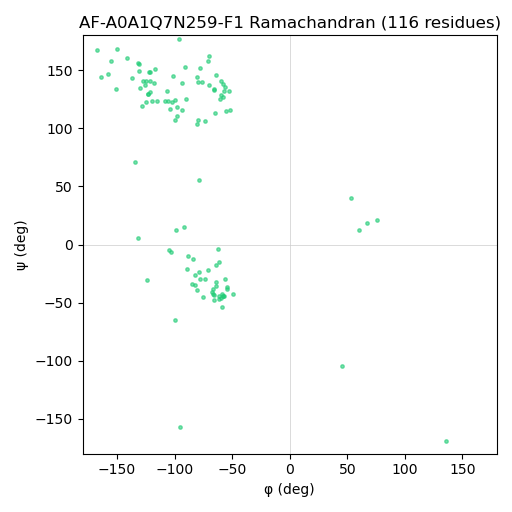4 ? -11.320 -0.061 19.889 1.00 89.62 84 PRO A N 1
ATOM 652 C CA . PRO A 1 84 ? -12.511 -0.759 19.402 1.00 89.62 84 PRO A CA 1
ATOM 653 C C . PRO A 1 84 ? -13.250 0.080 18.344 1.00 89.62 84 PRO A C 1
ATOM 655 O O . PRO A 1 84 ? -14.424 0.410 18.491 1.00 89.62 84 PRO A O 1
ATOM 658 N N . VAL A 1 85 ? -12.538 0.478 17.290 1.00 87.25 85 VAL A N 1
ATOM 659 C CA . VAL A 1 85 ? -13.058 1.276 16.177 1.00 87.25 85 VAL A CA 1
ATOM 660 C C . VAL A 1 85 ? -12.870 0.521 14.869 1.00 87.25 85 VAL A C 1
ATOM 662 O O . VAL A 1 85 ? -11.843 -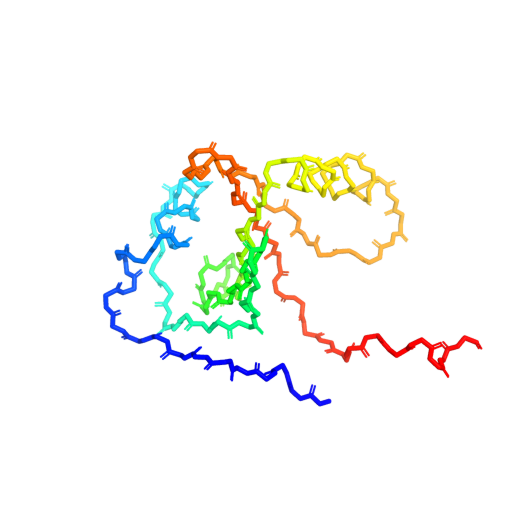0.120 14.646 1.00 87.25 85 VAL A O 1
ATOM 665 N N . ALA A 1 86 ? -13.864 0.610 13.985 1.00 86.62 86 ALA A N 1
ATOM 666 C CA . ALA A 1 86 ? -13.763 0.043 12.647 1.00 86.62 86 ALA A CA 1
ATOM 667 C C . ALA A 1 86 ? -12.667 0.781 11.869 1.00 86.62 86 ALA A C 1
ATOM 669 O O . ALA A 1 86 ? -12.782 1.978 11.598 1.00 86.62 86 ALA A O 1
ATOM 670 N N . THR A 1 87 ? -11.586 0.077 11.547 1.00 89.25 87 THR A N 1
ATOM 671 C CA . THR A 1 87 ? -10.443 0.628 10.817 1.00 89.25 87 THR A CA 1
ATOM 672 C C . THR A 1 87 ? -9.983 -0.377 9.769 1.00 89.25 87 THR A C 1
ATOM 674 O O . THR A 1 87 ? -10.075 -1.580 10.020 1.00 89.25 87 THR A O 1
ATOM 677 N N . PRO A 1 88 ? -9.538 0.086 8.586 1.00 91.75 88 PRO A N 1
ATOM 678 C CA . PRO A 1 88 ? -9.010 -0.812 7.569 1.00 91.75 88 PRO A CA 1
ATOM 679 C C . PRO A 1 88 ? -7.809 -1.565 8.125 1.00 91.75 88 PRO A C 1
ATOM 681 O O . PRO A 1 88 ? -6.961 -0.970 8.803 1.00 91.75 88 PRO A O 1
ATOM 684 N N . HIS A 1 89 ? -7.696 -2.850 7.797 1.00 93.31 89 HIS A N 1
ATOM 685 C CA . HIS A 1 89 ? -6.493 -3.590 8.143 1.00 93.31 89 HIS A CA 1
ATOM 686 C C . HIS A 1 89 ? -5.263 -2.947 7.484 1.00 93.31 89 HIS A C 1
ATOM 688 O O . HIS A 1 89 ? -5.235 -2.702 6.277 1.00 93.31 89 HIS A O 1
ATOM 694 N N . PHE A 1 90 ? -4.230 -2.677 8.279 1.00 95.88 90 PHE A N 1
ATOM 695 C CA . PHE A 1 90 ? -2.959 -2.150 7.799 1.00 95.88 90 PHE A CA 1
ATOM 696 C C . PHE A 1 90 ? -1.954 -3.285 7.629 1.00 95.88 90 PHE A C 1
ATOM 698 O O . PHE A 1 90 ? -1.480 -3.853 8.610 1.00 95.88 90 PHE A O 1
ATOM 705 N N . TYR A 1 91 ? -1.615 -3.595 6.379 1.00 96.00 91 TYR A N 1
ATOM 706 C CA . TYR A 1 91 ? -0.730 -4.713 6.052 1.00 96.00 91 TYR A CA 1
ATOM 707 C C . TYR A 1 91 ? 0.751 -4.397 6.279 1.00 96.00 91 TYR A C 1
ATOM 709 O O . TYR A 1 91 ? 1.551 -5.311 6.465 1.00 96.00 91 TYR A O 1
ATOM 717 N N . GLY A 1 92 ? 1.132 -3.117 6.254 1.00 96.69 92 GLY A N 1
ATOM 718 C CA . GLY A 1 92 ? 2.495 -2.683 6.545 1.00 96.69 92 GLY A CA 1
ATOM 719 C C . GLY A 1 92 ? 3.047 -1.643 5.575 1.00 96.69 92 GLY A C 1
ATOM 720 O O . GLY A 1 92 ? 2.327 -1.057 4.761 1.00 96.69 92 GLY A O 1
ATOM 721 N N . THR A 1 93 ? 4.356 -1.412 5.692 1.00 97.50 93 THR A N 1
ATOM 722 C CA . THR A 1 93 ? 5.107 -0.437 4.892 1.00 97.50 93 THR A CA 1
ATOM 723 C C . THR A 1 93 ? 6.258 -1.072 4.133 1.00 97.50 93 THR A C 1
ATOM 725 O O . THR A 1 93 ? 6.920 -1.965 4.658 1.00 97.50 93 THR A O 1
ATOM 728 N N . VAL A 1 94 ? 6.576 -0.525 2.962 1.00 97.56 94 VAL A N 1
ATOM 729 C CA . VAL A 1 94 ? 7.779 -0.871 2.193 1.00 97.56 94 VAL A CA 1
ATOM 730 C C . VAL A 1 94 ? 8.513 0.411 1.804 1.00 97.56 94 VAL A C 1
ATOM 732 O O . VAL A 1 94 ? 7.859 1.344 1.339 1.00 97.56 94 VAL A O 1
ATOM 735 N N . PRO A 1 95 ? 9.847 0.485 1.954 1.00 96.69 95 PRO A N 1
ATOM 736 C CA . PRO A 1 95 ? 10.612 1.630 1.475 1.00 96.69 95 PRO A CA 1
ATOM 737 C C . PRO A 1 95 ? 10.409 1.853 -0.026 1.00 96.69 95 PRO A C 1
ATOM 739 O O . PRO A 1 95 ? 10.469 0.909 -0.821 1.00 96.69 95 PRO A O 1
ATOM 742 N N . GLY A 1 96 ? 10.137 3.101 -0.391 1.00 93.62 96 GLY A N 1
ATOM 743 C CA . GLY A 1 96 ? 10.078 3.566 -1.770 1.00 93.62 96 GLY A CA 1
ATOM 744 C C . GLY A 1 96 ? 11.398 4.179 -2.225 1.00 93.62 96 GLY A C 1
ATOM 745 O O . GLY A 1 96 ? 12.450 3.914 -1.640 1.00 93.62 96 GLY A O 1
ATOM 746 N N . ASP A 1 97 ? 11.326 5.029 -3.247 1.00 90.00 97 ASP A N 1
ATOM 747 C CA . ASP A 1 97 ? 12.488 5.777 -3.724 1.00 90.00 97 ASP A CA 1
ATOM 748 C C . ASP A 1 97 ? 12.749 7.003 -2.839 1.00 90.00 97 ASP A C 1
ATOM 750 O O . ASP A 1 97 ? 11.816 7.665 -2.376 1.00 90.00 97 ASP A O 1
ATOM 754 N N . GLU A 1 98 ? 14.030 7.330 -2.645 1.00 86.12 98 GLU A N 1
ATOM 755 C CA . GLU A 1 98 ? 14.509 8.533 -1.949 1.00 86.12 98 GLU A CA 1
ATOM 756 C C . GLU A 1 98 ? 13.763 8.820 -0.628 1.00 86.12 98 GLU A C 1
ATOM 758 O O . GLU A 1 98 ? 13.994 8.164 0.390 1.00 86.12 98 GLU A O 1
ATOM 763 N N . GLU A 1 99 ? 12.870 9.814 -0.638 1.00 93.56 99 GLU A N 1
ATOM 764 C CA . GLU A 1 99 ? 12.113 10.338 0.499 1.00 93.56 99 GLU A CA 1
ATOM 765 C C . GLU A 1 99 ? 10.685 9.787 0.602 1.00 93.56 99 GLU A C 1
ATOM 767 O O . GLU A 1 99 ? 9.875 10.353 1.338 1.00 93.5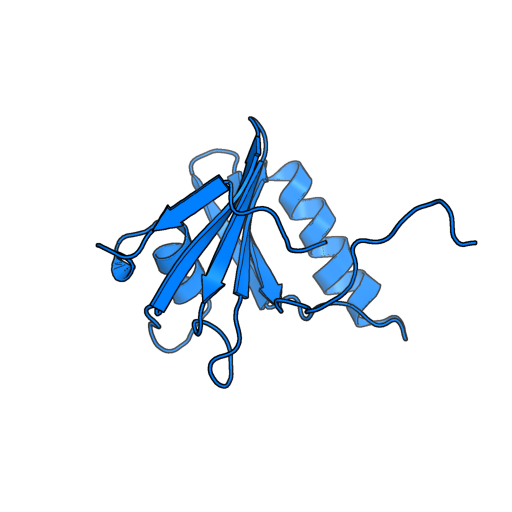6 99 GLU A O 1
ATOM 772 N N . PHE A 1 100 ? 10.328 8.738 -0.135 1.00 96.25 100 PHE A N 1
ATOM 773 C CA . PHE A 1 100 ? 8.975 8.186 -0.162 1.00 96.25 100 PHE A CA 1
ATOM 774 C C . PHE A 1 100 ? 8.933 6.756 0.361 1.00 96.25 100 PHE A C 1
ATOM 776 O O . PHE A 1 100 ? 9.888 5.998 0.221 1.00 96.25 100 PHE A O 1
ATOM 783 N N . ASP A 1 101 ? 7.787 6.386 0.924 1.00 97.81 101 ASP A N 1
ATOM 784 C CA . ASP A 1 101 ? 7.490 5.024 1.343 1.00 97.81 101 ASP A CA 1
ATOM 785 C C . ASP A 1 101 ? 6.106 4.600 0.832 1.00 97.81 101 ASP A C 1
ATOM 787 O O . ASP A 1 101 ? 5.218 5.422 0.563 1.00 97.81 101 ASP A O 1
ATOM 791 N N . TRP A 1 102 ? 5.939 3.288 0.707 1.00 98.31 102 TRP A N 1
ATOM 792 C CA . TRP A 1 102 ? 4.680 2.626 0.407 1.00 98.31 102 TRP A CA 1
ATOM 793 C C . TRP A 1 102 ? 3.978 2.198 1.692 1.00 98.31 102 TRP A C 1
ATOM 795 O O . TRP A 1 102 ? 4.613 1.662 2.601 1.00 98.31 102 TRP A O 1
ATOM 805 N N . LEU A 1 103 ? 2.661 2.379 1.736 1.00 98.31 103 LEU A N 1
ATOM 806 C CA . LEU A 1 103 ? 1.766 1.854 2.763 1.00 98.31 103 LEU A CA 1
ATOM 807 C C . LEU A 1 103 ? 0.655 1.049 2.099 1.00 98.31 103 LEU A C 1
ATOM 809 O O . LEU A 1 103 ? 0.123 1.473 1.070 1.00 98.31 103 LEU A O 1
ATOM 813 N N . PHE A 1 104 ? 0.281 -0.069 2.714 1.00 98.06 104 PHE A N 1
ATOM 814 C CA . PHE A 1 104 ? -0.735 -0.970 2.182 1.00 98.06 104 PHE A CA 1
ATOM 815 C C . PHE A 1 104 ? -1.864 -1.182 3.182 1.00 98.06 104 PHE A C 1
ATOM 817 O O . PHE A 1 104 ? -1.625 -1.518 4.344 1.00 98.06 104 PHE A O 1
ATOM 824 N N . PHE A 1 105 ? -3.094 -1.009 2.708 1.00 97.06 105 PHE A N 1
ATOM 825 C CA . PHE A 1 105 ? -4.311 -1.116 3.504 1.00 97.06 105 PHE A CA 1
ATOM 826 C C . PHE A 1 105 ? -5.334 -2.014 2.819 1.00 97.06 105 PHE A C 1
ATOM 828 O O . PHE A 1 105 ? -5.350 -2.146 1.593 1.00 97.06 105 PHE A O 1
ATOM 835 N N . GLU A 1 106 ? -6.224 -2.584 3.619 1.00 95.38 106 GLU A N 1
ATOM 836 C CA . GLU A 1 106 ? -7.467 -3.175 3.142 1.00 95.38 106 GLU A CA 1
ATOM 837 C C . GLU A 1 106 ? -8.271 -2.143 2.348 1.00 95.38 106 GLU A C 1
ATOM 839 O O . GLU A 1 106 ? -8.415 -0.986 2.757 1.00 95.38 106 GLU A O 1
ATOM 844 N N . CYS A 1 107 ? -8.803 -2.563 1.201 1.00 93.44 107 CYS A N 1
ATOM 845 C CA . CYS A 1 107 ? -9.753 -1.755 0.456 1.00 93.44 107 CYS A CA 1
ATOM 846 C C . CYS A 1 107 ? -11.142 -1.893 1.078 1.00 93.44 107 CYS A C 1
ATOM 848 O O . CYS A 1 107 ? -11.836 -2.890 0.878 1.00 93.44 107 CYS A O 1
ATOM 850 N N . LEU A 1 108 ? -11.559 -0.867 1.816 1.00 87.56 108 LEU A N 1
ATOM 851 C CA . LEU A 1 108 ? -12.918 -0.786 2.332 1.00 87.56 108 LEU A CA 1
ATOM 852 C C . LEU A 1 108 ? -13.873 -0.299 1.246 1.00 87.56 108 LEU A C 1
ATOM 854 O O . LEU A 1 108 ? -13.574 0.628 0.498 1.00 87.56 108 LEU A O 1
ATOM 858 N N . HIS A 1 109 ? -15.056 -0.897 1.215 1.00 75.25 109 HIS A N 1
ATOM 859 C CA . HIS A 1 109 ? -16.171 -0.417 0.414 1.00 75.25 109 HIS A CA 1
ATOM 860 C C . HIS A 1 109 ? -17.076 0.408 1.330 1.00 75.25 109 HIS A C 1
ATOM 862 O O . HIS A 1 109 ? -17.596 -0.108 2.318 1.00 75.25 109 HIS A O 1
ATOM 868 N N . GLY A 1 110 ? -17.243 1.695 1.037 1.00 69.12 110 GLY A N 1
ATOM 869 C CA . GLY A 1 110 ? -18.060 2.584 1.856 1.00 69.12 110 GLY A CA 1
ATOM 870 C C . GLY A 1 110 ? -18.345 3.912 1.171 1.00 69.12 110 GLY A C 1
ATOM 871 O O . GLY A 1 110 ? -17.741 4.251 0.152 1.00 69.12 110 GLY A O 1
ATOM 872 N N . GLU A 1 111 ? -19.282 4.672 1.730 1.00 66.56 111 GLU A N 1
ATOM 873 C CA . GLU A 1 111 ? -19.520 6.040 1.284 1.00 66.56 111 GLU A CA 1
ATOM 874 C C . GLU A 1 111 ? -18.419 6.961 1.816 1.00 66.56 111 GLU A C 1
ATOM 876 O O . GLU A 1 111 ? -17.972 6.837 2.959 1.00 66.56 111 GLU A O 1
ATOM 881 N N . GLN A 1 112 ? -17.972 7.904 0.985 1.00 65.25 112 GLN A N 1
ATOM 882 C CA . GLN A 1 112 ? -17.017 8.912 1.423 1.00 65.25 112 GLN A CA 1
ATOM 883 C C . GLN A 1 112 ? -17.606 9.679 2.610 1.00 65.25 112 GLN A C 1
ATOM 885 O O . GLN A 1 112 ? -18.692 10.248 2.506 1.00 65.25 112 GLN A O 1
ATOM 890 N N . TYR A 1 113 ? -16.858 9.744 3.712 1.00 63.97 113 TYR A N 1
ATOM 891 C CA . TYR A 1 113 ? -17.266 10.515 4.878 1.00 63.97 113 TYR A CA 1
ATOM 892 C C . TYR A 1 113 ? -17.545 11.975 4.489 1.00 63.97 113 TYR A C 1
ATOM 894 O O . TYR A 1 113 ? -16.639 12.716 4.087 1.00 63.97 113 TYR A O 1
ATOM 902 N N . SER A 1 114 ? -18.806 12.392 4.618 1.00 62.41 114 SER A N 1
ATOM 903 C CA . SER A 1 114 ? -19.212 13.790 4.529 1.00 62.41 114 SER A CA 1
ATOM 904 C C . SER A 1 114 ? -19.146 14.396 5.924 1.00 62.41 114 SER A C 1
ATOM 906 O O . SER A 1 114 ? -19.794 13.914 6.847 1.00 62.41 114 SER A O 1
ATOM 908 N N . ARG A 1 115 ? -18.408 15.500 6.091 1.00 60.25 115 ARG A N 1
ATOM 909 C CA . ARG A 1 115 ? -18.394 16.256 7.359 1.00 60.25 115 ARG A CA 1
ATOM 910 C C . ARG A 1 115 ? -19.762 16.847 7.743 1.00 60.25 115 ARG A C 1
ATOM 912 O O . ARG A 1 115 ? -19.847 17.461 8.796 1.00 60.25 115 ARG A O 1
ATOM 919 N N . GLN A 1 116 ? -20.800 16.708 6.912 1.00 56.09 116 GLN A N 1
ATOM 920 C CA . GLN A 1 116 ? -22.132 17.291 7.133 1.00 56.09 116 GLN A CA 1
ATOM 921 C C . GLN A 1 116 ? -23.114 16.363 7.866 1.00 56.09 116 GLN A C 1
ATOM 923 O O . GLN A 1 116 ? -24.316 16.610 7.852 1.00 56.09 116 GLN A O 1
ATOM 928 N N . SER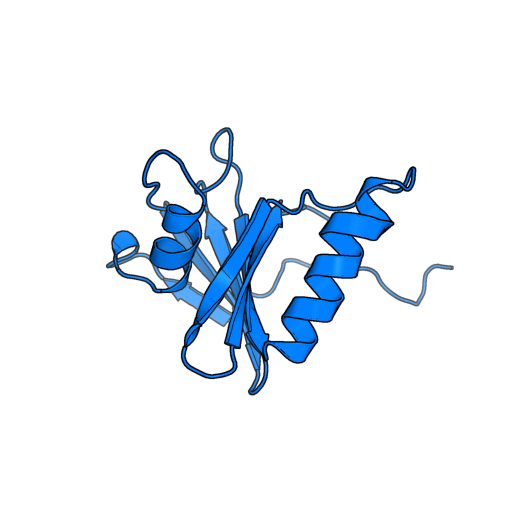 A 1 117 ? -22.641 15.290 8.491 1.00 48.19 117 SER A N 1
ATOM 929 C CA . SER A 1 117 ? -23.508 14.354 9.212 1.00 48.19 117 SER A CA 1
ATOM 930 C C . SER A 1 117 ? -22.896 14.014 10.568 1.00 48.19 117 SER A C 1
ATOM 932 O O . SER A 1 117 ? -22.370 12.922 10.764 1.00 48.19 117 SER A O 1
ATOM 934 N N . ALA A 1 118 ? -22.920 14.993 11.472 1.00 43.03 118 ALA A N 1
ATOM 935 C CA . ALA A 1 118 ? -22.725 14.823 12.908 1.00 43.03 118 ALA A CA 1
ATOM 936 C C . ALA A 1 118 ? -23.819 15.611 13.633 1.00 43.03 118 ALA A C 1
ATOM 938 O O . ALA A 1 118 ? -24.102 16.743 13.176 1.00 43.03 118 ALA A O 1
#

Radius of gyration: 14.3 Å; Cα contacts (8 Å, |Δi|>4): 214; chains: 1; bounding box: 38×33×39 Å

Mean predicted aligned error: 5.14 Å

Nearest PDB structures (foldseek):
  5yvc-assembly1_A  TM=5.838E-01  e=1.258E-01  Homo sapiens
  7ctv-assembly1_A  TM=4.817E-01  e=1.117E-01  Arabidopsis thaliana
  2vwv-assembly1_A  TM=5.003E-01  e=1.416E-01  Homo sapiens
  3zew-assembly1_A  TM=4.915E-01  e=1.503E-01  Homo sapiens
  7aw1-assembly1_A  TM=3.909E-01  e=2.567E-01  Homo sapiens

pLDDT: mean 90.15, std 12.39, range [38.56, 98.31]

Sequence (118 aa):
MPETALEIVRSNLAEHPAVLAWNRLQRLAVEPSEIVVLKKRIKSTVYRLADAGPGGSAIIAKYCRRPVALHERIVYGELLCKLPVATPHFYGTVPGDEEFDWLFFECLHGEQYSRQSA

Secondary structure (DSSP, 8-state):
-----SEEE-SSGGGSHHHHHHHTTSSS----S-EEEEEEETTEEEEEETT-SGGG--EEEEEEEHHHHHHHHHIIIIIGGGSSS----EEEEEE-STTEEEEEEE--------TT--

Solvent-accessible surface area (backbone atoms only — not comparable to full-atom values): 6882 Å² total; per-residue (Å²): 126,78,86,64,68,76,43,79,47,78,66,70,49,67,74,32,68,70,38,50,49,50,33,71,77,42,97,60,80,55,66,41,78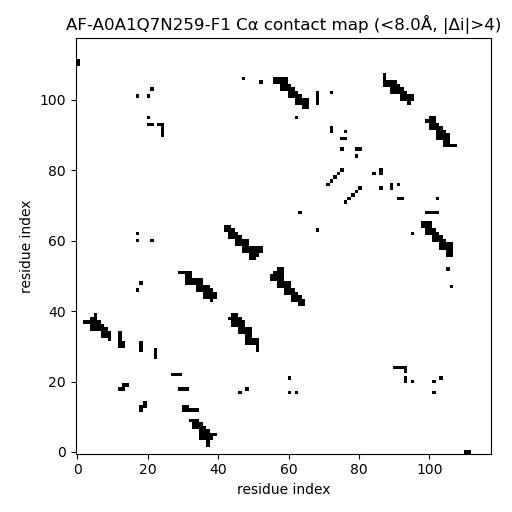,34,38,32,34,57,40,83,52,100,65,34,38,33,33,35,31,33,46,51,31,82,96,53,33,39,27,31,40,35,41,24,36,37,73,61,41,52,54,50,48,45,46,49,70,66,48,48,72,76,44,103,58,97,69,70,55,65,78,49,73,40,89,50,65,94,66,27,22,33,39,37,32,49,56,78,88,74,75,78,87,60,93,86,74,125